Protein AF-A0AAT9IXY9-F1 (afdb_monomer_lite)

Radius of gyration: 13.85 Å; chains: 1; bounding box: 30×18×45 Å

Sequence (81 aa):
MSKHITDFAQTWVLENINAGPYDPGERIVSGHVEQLKADAAVAGISEDDLEEYVGDLHDYIAEALEEATDNEVDRRASKDD

pLDDT: mean 89.11, std 9.28, range [52.28, 96.81]

Foldseek 3Di:
DQVVLVVLLVVLLVVPAAADDLPPDPVVLVVSLVVSQVVCVVVVHHPVNNCVRQNDSSVSSNVSNVVNNVVVVVVVVVVVD

Structure (mmCIF, N/CA/C/O backbone):
data_AF-A0AAT9IXY9-F1
#
_entry.id   AF-A0AAT9IXY9-F1
#
loop_
_atom_site.group_PDB
_atom_site.id
_atom_site.type_symbol
_atom_site.label_atom_id
_atom_site.label_alt_id
_atom_site.label_comp_id
_atom_site.label_asym_id
_atom_site.label_entity_id
_atom_site.label_seq_id
_atom_site.pdbx_PDB_ins_code
_atom_site.Cartn_x
_atom_site.Cartn_y
_atom_site.Cartn_z
_atom_site.occupancy
_atom_site.B_iso_or_equiv
_atom_site.auth_seq_id
_atom_site.auth_comp_id
_atom_site.auth_asym_id
_atom_site.auth_atom_id
_atom_site.pdbx_PDB_model_num
ATOM 1 N N . MET A 1 1 ? -16.945 0.256 5.868 1.00 59.25 1 MET A N 1
ATOM 2 C CA . MET A 1 1 ? -15.515 0.421 6.165 1.00 59.25 1 MET A CA 1
ATOM 3 C C . MET A 1 1 ? -14.726 0.148 4.898 1.00 59.25 1 MET A C 1
ATOM 5 O O . MET A 1 1 ? -14.502 1.134 4.221 1.00 59.25 1 MET A O 1
ATOM 9 N N . SER A 1 2 ? -14.419 -1.090 4.508 1.00 77.00 2 SER A N 1
ATOM 10 C CA . SER A 1 2 ? -13.925 -1.529 3.177 1.00 77.00 2 SER A CA 1
ATOM 11 C C . SER A 1 2 ? -13.363 -0.461 2.225 1.00 77.00 2 SER A C 1
ATOM 13 O O . SER A 1 2 ? -12.154 -0.320 2.110 1.00 77.00 2 SER A O 1
ATOM 15 N N . LYS A 1 3 ? -14.222 0.340 1.573 1.00 85.94 3 LYS A N 1
ATOM 16 C CA . LYS A 1 3 ? -13.795 1.331 0.572 1.00 85.94 3 LYS A CA 1
ATOM 17 C C . LYS A 1 3 ? -12.726 2.316 1.067 1.00 85.94 3 LYS A C 1
ATOM 19 O O . LYS A 1 3 ? -11.848 2.638 0.287 1.00 85.94 3 LYS A O 1
ATOM 24 N N . HIS A 1 4 ? -12.778 2.779 2.320 1.00 90.75 4 HIS A N 1
ATOM 25 C CA . HIS A 1 4 ? -11.758 3.716 2.823 1.00 90.75 4 HIS A CA 1
ATOM 26 C C . HIS A 1 4 ? -10.384 3.061 3.041 1.00 90.75 4 HIS A C 1
ATOM 28 O O . HIS A 1 4 ? -9.379 3.744 2.918 1.00 90.75 4 HIS A O 1
ATOM 34 N N . ILE A 1 5 ? -10.337 1.754 3.331 1.00 92.75 5 ILE A N 1
ATOM 35 C CA . ILE A 1 5 ? -9.082 1.019 3.566 1.00 92.75 5 ILE A CA 1
ATOM 36 C C . ILE A 1 5 ? -8.417 0.712 2.232 1.00 92.75 5 ILE A C 1
ATOM 38 O O . ILE A 1 5 ? -7.234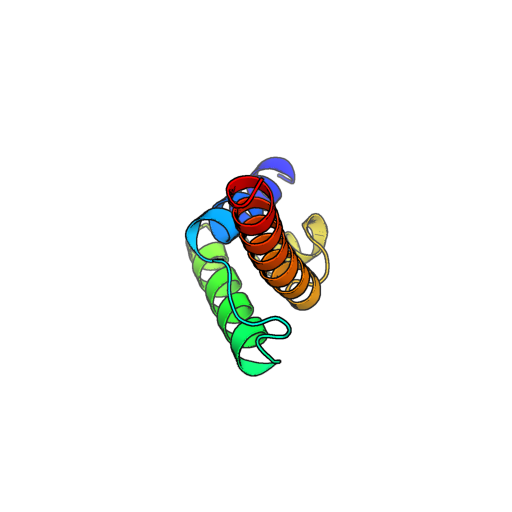 0.980 2.056 1.00 92.75 5 ILE A O 1
ATOM 42 N N . THR A 1 6 ? -9.196 0.231 1.261 1.00 92.25 6 THR A N 1
ATOM 43 C CA . THR A 1 6 ? -8.683 -0.007 -0.089 1.00 92.25 6 THR A CA 1
ATOM 44 C C . THR A 1 6 ? -8.242 1.298 -0.763 1.00 92.25 6 THR A C 1
ATOM 46 O O . THR A 1 6 ? -7.207 1.321 -1.416 1.00 92.25 6 THR A O 1
ATOM 49 N N . ASP A 1 7 ? -8.990 2.394 -0.584 1.00 94.81 7 ASP A N 1
ATOM 50 C CA . ASP A 1 7 ? -8.633 3.722 -1.111 1.00 94.81 7 ASP A CA 1
ATOM 51 C C . ASP A 1 7 ? -7.358 4.273 -0.459 1.00 94.81 7 ASP A C 1
ATOM 53 O O . ASP A 1 7 ? -6.482 4.778 -1.160 1.00 94.81 7 ASP A O 1
ATOM 57 N N . PHE A 1 8 ? -7.205 4.089 0.858 1.00 95.31 8 PHE A N 1
ATOM 58 C CA . PHE A 1 8 ? -5.967 4.408 1.565 1.00 95.31 8 PHE A CA 1
ATOM 59 C C . PHE A 1 8 ? -4.780 3.615 1.007 1.00 95.31 8 PHE A C 1
ATOM 61 O O . PHE A 1 8 ? -3.775 4.218 0.649 1.00 95.31 8 PHE A O 1
ATOM 68 N N . ALA A 1 9 ? -4.900 2.289 0.881 1.00 94.56 9 ALA A N 1
ATOM 69 C CA . ALA A 1 9 ? -3.816 1.436 0.395 1.00 94.56 9 ALA A CA 1
ATOM 70 C C . ALA A 1 9 ? -3.406 1.785 -1.046 1.00 94.56 9 ALA A C 1
ATOM 72 O O . ALA A 1 9 ? -2.220 1.957 -1.321 1.00 94.56 9 ALA A O 1
ATOM 73 N N . GLN A 1 10 ? -4.381 1.983 -1.941 1.00 93.75 10 GLN A N 1
ATOM 74 C CA . GLN A 1 10 ? -4.117 2.395 -3.323 1.00 93.75 10 GLN A CA 1
ATOM 75 C C . GLN A 1 10 ? -3.455 3.772 -3.388 1.00 93.75 10 GLN A C 1
ATOM 77 O O . GLN A 1 10 ? -2.488 3.956 -4.124 1.00 93.75 10 GLN A O 1
ATOM 82 N N . THR A 1 11 ? -3.949 4.737 -2.608 1.00 95.44 11 THR A N 1
ATOM 83 C CA . THR A 1 11 ? -3.359 6.081 -2.551 1.00 95.44 11 THR A CA 1
ATOM 84 C C . THR A 1 11 ? -1.929 6.017 -2.028 1.00 95.44 11 THR A C 1
ATOM 86 O O . THR A 1 11 ? -1.028 6.582 -2.640 1.00 95.44 11 THR A O 1
ATOM 89 N N . TRP A 1 12 ? -1.695 5.255 -0.959 1.00 96.06 12 TRP A N 1
ATOM 90 C CA . TRP A 1 12 ? -0.367 5.083 -0.386 1.00 96.06 12 TRP A CA 1
ATOM 91 C C . TRP A 1 12 ? 0.604 4.468 -1.398 1.00 96.06 12 TRP A C 1
ATOM 93 O O . TRP A 1 12 ? 1.720 4.964 -1.542 1.00 96.06 12 TRP A O 1
ATOM 103 N N . VAL A 1 13 ? 0.177 3.442 -2.145 1.00 94.56 13 VAL A N 1
ATOM 104 C CA . VAL A 1 13 ? 0.980 2.841 -3.219 1.00 94.56 13 VAL A CA 1
ATOM 105 C C . VAL A 1 13 ? 1.336 3.877 -4.282 1.00 94.56 13 VAL A C 1
ATOM 107 O O . VAL A 1 13 ? 2.507 4.009 -4.618 1.00 94.56 13 VAL A O 1
ATOM 110 N N . LEU A 1 14 ? 0.370 4.661 -4.762 1.00 92.75 14 LEU A N 1
ATOM 111 C CA . LEU A 1 14 ? 0.617 5.697 -5.772 1.00 92.75 14 LEU A CA 1
ATOM 112 C C . LE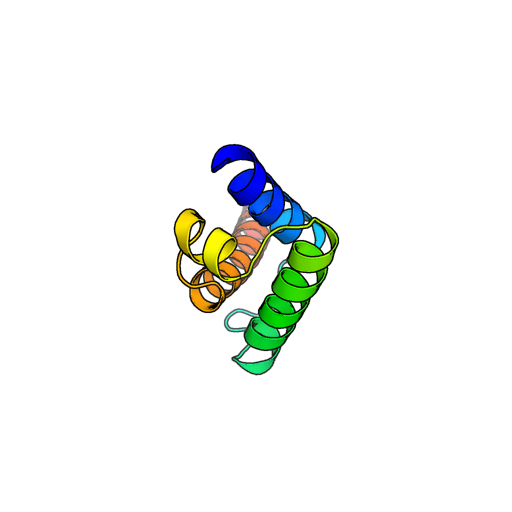U A 1 14 ? 1.608 6.774 -5.304 1.00 92.75 14 LEU A C 1
ATOM 114 O O . LEU A 1 14 ? 2.337 7.334 -6.121 1.00 92.75 14 LEU A O 1
ATOM 118 N N . GLU A 1 15 ? 1.623 7.089 -4.009 1.00 94.06 15 GLU A N 1
ATOM 119 C CA . GLU A 1 15 ? 2.511 8.107 -3.441 1.00 94.06 15 GLU A CA 1
ATOM 120 C C . GLU A 1 15 ? 3.915 7.572 -3.116 1.00 94.06 15 GLU A C 1
ATOM 122 O O . GLU A 1 15 ? 4.895 8.315 -3.229 1.00 94.06 15 GLU A O 1
ATOM 127 N N . ASN A 1 16 ? 4.035 6.299 -2.727 1.00 93.06 16 ASN A N 1
ATOM 128 C CA . ASN A 1 16 ? 5.268 5.746 -2.156 1.00 93.06 16 ASN A CA 1
ATOM 129 C C . ASN A 1 16 ? 5.975 4.731 -3.061 1.00 93.06 16 ASN A C 1
ATOM 131 O O . ASN A 1 16 ? 7.196 4.575 -2.967 1.00 93.06 16 ASN A O 1
ATOM 135 N N . ILE A 1 17 ? 5.245 4.061 -3.952 1.00 93.19 17 ILE A N 1
ATOM 136 C CA . ILE A 1 17 ? 5.794 3.076 -4.880 1.00 93.19 17 ILE A CA 1
ATOM 137 C C . ILE A 1 17 ? 6.093 3.749 -6.214 1.00 93.19 17 ILE A C 1
ATOM 139 O O . ILE A 1 17 ? 5.257 4.407 -6.825 1.00 93.19 17 ILE A O 1
ATOM 143 N N . ASN A 1 18 ? 7.332 3.591 -6.665 1.00 88.12 18 ASN A N 1
ATOM 144 C CA . ASN A 1 18 ? 7.813 4.125 -7.929 1.00 88.12 18 ASN A CA 1
ATOM 145 C C . ASN A 1 18 ? 8.516 3.016 -8.709 1.00 88.12 18 ASN A C 1
ATOM 147 O O . ASN A 1 18 ? 9.019 2.061 -8.116 1.00 88.12 18 ASN A O 1
ATOM 151 N N . ALA A 1 19 ? 8.595 3.187 -10.030 1.00 84.38 19 ALA A N 1
ATOM 152 C CA . ALA A 1 19 ? 9.332 2.285 -10.905 1.00 84.38 19 ALA A CA 1
ATOM 153 C C . ALA A 1 19 ? 10.766 2.079 -10.396 1.00 84.38 19 ALA A C 1
ATOM 155 O O . ALA A 1 19 ? 11.504 3.043 -10.155 1.00 84.38 19 ALA A O 1
ATOM 156 N N . GLY A 1 20 ? 11.152 0.817 -10.243 1.00 78.94 20 GLY A N 1
ATOM 157 C CA . GLY A 1 20 ? 12.408 0.417 -9.630 1.00 78.94 20 GLY A CA 1
ATOM 158 C C . GLY A 1 20 ? 13.125 -0.664 -10.438 1.00 78.94 20 GLY A C 1
ATOM 159 O O . GLY A 1 20 ? 12.852 -0.854 -11.623 1.00 78.94 20 GLY A O 1
ATOM 160 N N . PRO A 1 21 ? 14.106 -1.355 -9.839 1.00 73.75 21 PRO A N 1
ATOM 161 C CA . PRO A 1 21 ? 14.621 -2.589 -10.416 1.00 73.75 21 PRO A CA 1
ATOM 162 C C . PRO A 1 21 ? 13.533 -3.675 -10.413 1.00 73.75 21 PRO A C 1
ATOM 164 O O . PRO A 1 21 ? 12.814 -3.818 -9.425 1.00 73.75 21 PRO A O 1
ATOM 167 N N . TYR A 1 22 ? 13.472 -4.472 -11.486 1.00 65.88 22 TYR A N 1
ATOM 168 C CA . TYR A 1 22 ? 12.752 -5.747 -11.468 1.00 65.88 22 TYR A CA 1
ATOM 169 C C . TYR A 1 22 ? 13.343 -6.618 -10.365 1.00 65.88 22 TYR A C 1
ATOM 171 O O . TYR A 1 22 ? 14.556 -6.836 -10.347 1.00 65.88 22 TYR A O 1
ATOM 179 N N . ASP A 1 23 ? 12.487 -7.084 -9.461 1.00 74.25 23 ASP A N 1
ATOM 180 C CA . ASP A 1 23 ? 12.875 -7.761 -8.225 1.00 74.25 23 ASP A CA 1
ATOM 181 C C . ASP A 1 23 ? 13.683 -6.842 -7.278 1.00 74.25 23 ASP A C 1
ATOM 183 O O . ASP A 1 23 ? 14.910 -6.930 -7.156 1.00 74.25 23 ASP A O 1
ATOM 187 N N . PRO A 1 24 ? 13.007 -5.908 -6.583 1.00 77.50 24 PRO A N 1
ATOM 188 C CA . PRO A 1 24 ? 13.661 -4.995 -5.645 1.00 77.50 24 PRO A CA 1
ATOM 189 C C . PRO A 1 24 ? 14.241 -5.719 -4.416 1.00 77.50 24 PRO A C 1
ATOM 191 O O . PRO A 1 24 ? 15.024 -5.143 -3.652 1.00 77.50 24 PRO A O 1
ATOM 194 N N . GLY A 1 25 ? 13.906 -6.999 -4.254 1.00 87.31 25 GLY A N 1
ATOM 195 C CA . GLY A 1 25 ? 14.359 -7.864 -3.185 1.00 87.31 25 GLY A CA 1
ATOM 196 C C . GLY A 1 25 ? 13.582 -7.668 -1.887 1.00 87.31 25 GLY A C 1
ATOM 197 O O . GLY A 1 25 ? 13.064 -6.593 -1.575 1.00 87.31 25 GLY A O 1
ATOM 198 N N . GLU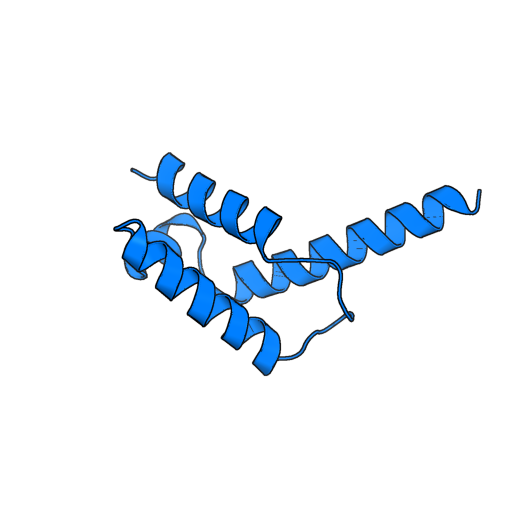 A 1 26 ? 13.590 -8.727 -1.081 1.00 89.75 26 GLU A N 1
ATOM 199 C CA . GLU A 1 26 ? 12.886 -8.860 0.202 1.00 89.75 26 GLU A CA 1
ATOM 200 C C . GLU A 1 26 ? 13.017 -7.628 1.115 1.00 89.75 26 GLU A C 1
ATOM 202 O O . GLU A 1 26 ? 12.053 -7.146 1.702 1.00 89.75 26 GLU A O 1
ATOM 207 N N . ARG A 1 27 ? 14.221 -7.047 1.199 1.00 90.50 27 ARG A N 1
ATOM 208 C CA . ARG A 1 27 ? 14.484 -5.904 2.083 1.00 90.50 27 ARG A CA 1
ATOM 209 C C . ARG A 1 27 ? 13.711 -4.645 1.682 1.00 90.50 27 ARG A C 1
ATOM 211 O O . ARG A 1 27 ? 13.360 -3.861 2.558 1.00 90.50 27 ARG A O 1
ATOM 218 N N . ILE A 1 28 ? 13.512 -4.414 0.384 1.00 90.50 28 ILE A N 1
ATOM 219 C CA . ILE A 1 28 ? 12.783 -3.236 -0.099 1.00 90.50 28 ILE A CA 1
ATOM 220 C C . ILE A 1 28 ? 11.284 -3.440 0.107 1.00 90.50 28 ILE A C 1
ATOM 222 O O . ILE A 1 28 ? 10.638 -2.556 0.666 1.00 90.50 28 ILE A O 1
ATOM 226 N N . VAL A 1 29 ? 10.763 -4.615 -0.262 1.00 92.75 29 VAL A N 1
ATOM 227 C CA . VAL A 1 29 ? 9.346 -4.962 -0.067 1.00 92.75 29 VAL A CA 1
ATOM 228 C C . VAL A 1 29 ? 8.978 -4.864 1.412 1.00 92.75 29 VAL A C 1
ATOM 230 O O . VAL A 1 29 ? 8.099 -4.088 1.777 1.00 92.75 29 VAL A O 1
ATOM 233 N N . SER A 1 30 ? 9.735 -5.538 2.283 1.00 94.50 30 SER A N 1
ATOM 234 C CA . SER A 1 30 ? 9.537 -5.483 3.736 1.00 94.50 30 SER A CA 1
ATOM 235 C C . SER A 1 30 ? 9.587 -4.050 4.282 1.00 94.50 30 SER A C 1
ATOM 237 O O . SER A 1 30 ? 8.762 -3.679 5.112 1.00 94.50 30 SER A O 1
ATOM 239 N N . GLY A 1 31 ? 10.506 -3.214 3.787 1.00 95.19 31 GLY A N 1
ATOM 240 C CA . GLY A 1 31 ? 10.606 -1.816 4.210 1.00 95.19 31 GLY A CA 1
ATOM 241 C C . GLY A 1 31 ? 9.370 -0.984 3.854 1.00 95.19 31 GLY A C 1
ATOM 242 O O . GLY A 1 31 ? 8.916 -0.184 4.670 1.00 95.19 31 GLY A O 1
ATOM 243 N N . HIS A 1 32 ? 8.794 -1.189 2.668 1.00 95.44 32 HIS A N 1
ATOM 244 C CA . HIS A 1 32 ? 7.545 -0.534 2.275 1.00 95.44 32 HIS A CA 1
ATOM 245 C C . HIS A 1 32 ? 6.341 -1.072 3.051 1.00 95.44 32 HIS A C 1
ATOM 247 O O . HIS A 1 32 ? 5.493 -0.283 3.456 1.00 95.44 32 HIS A O 1
ATOM 253 N N . VAL A 1 33 ? 6.291 -2.376 3.332 1.00 96.06 33 VAL A N 1
ATOM 254 C CA . VAL A 1 33 ? 5.245 -2.973 4.176 1.00 96.06 33 VAL A CA 1
ATOM 255 C C . VAL A 1 33 ? 5.253 -2.357 5.577 1.00 96.06 33 VAL A C 1
ATOM 257 O O . VAL A 1 33 ? 4.201 -1.975 6.087 1.00 96.06 33 VAL A O 1
ATOM 260 N N . GLU A 1 34 ? 6.425 -2.212 6.203 1.00 96.44 34 GLU A N 1
ATOM 261 C CA . GLU A 1 34 ? 6.534 -1.573 7.521 1.00 96.44 34 GLU A CA 1
ATOM 262 C C . GLU A 1 34 ? 6.078 -0.106 7.497 1.00 96.44 34 GLU A C 1
ATOM 264 O O . GLU A 1 34 ? 5.417 0.346 8.435 1.00 96.44 34 GLU A O 1
ATOM 269 N N . GLN A 1 35 ? 6.381 0.633 6.424 1.00 96.19 35 GLN A N 1
ATOM 270 C CA . GLN A 1 35 ? 5.910 2.011 6.262 1.00 96.19 35 GLN A CA 1
ATOM 271 C C . GLN A 1 35 ? 4.392 2.080 6.065 1.00 96.19 35 GLN A C 1
ATOM 273 O O . GLN A 1 35 ? 3.734 2.830 6.780 1.00 96.19 35 GLN A O 1
ATOM 278 N N . LEU A 1 36 ? 3.825 1.245 5.188 1.00 96.25 36 LEU A N 1
ATOM 279 C CA . LEU A 1 36 ? 2.379 1.164 4.971 1.00 96.25 36 LEU A CA 1
ATOM 280 C C . LEU A 1 36 ? 1.641 0.895 6.288 1.00 96.25 36 LEU A C 1
ATOM 282 O O . LEU A 1 36 ? 0.664 1.573 6.599 1.00 96.25 36 LEU A O 1
ATOM 286 N N . LYS A 1 37 ? 2.136 -0.052 7.094 1.00 96.00 37 LYS A N 1
ATOM 287 C CA . LYS A 1 37 ? 1.578 -0.365 8.419 1.00 96.00 37 LYS A CA 1
ATOM 288 C C . LYS A 1 37 ? 1.654 0.828 9.372 1.00 96.00 37 LYS A C 1
ATOM 290 O O . LYS A 1 37 ? 0.694 1.103 10.092 1.00 96.00 37 LYS A O 1
ATOM 295 N N . ALA A 1 38 ? 2.777 1.545 9.381 1.00 96.81 38 ALA A N 1
ATOM 296 C CA . ALA A 1 38 ? 2.956 2.719 10.229 1.00 96.81 38 ALA A CA 1
ATOM 297 C C . ALA A 1 38 ? 2.001 3.862 9.844 1.00 96.81 38 ALA A C 1
ATOM 299 O O . ALA A 1 38 ? 1.333 4.416 10.719 1.00 96.81 38 ALA A O 1
ATOM 300 N N . ASP A 1 39 ? 1.887 4.183 8.554 1.00 96.12 39 ASP A N 1
ATOM 301 C CA . ASP A 1 39 ? 0.976 5.220 8.058 1.00 96.12 39 ASP A CA 1
ATOM 302 C C . ASP A 1 39 ? -0.497 4.832 8.259 1.00 96.12 39 ASP A C 1
ATOM 304 O O . ASP A 1 39 ? -1.313 5.663 8.668 1.00 96.12 39 ASP A O 1
ATOM 308 N N . ALA A 1 40 ? -0.840 3.558 8.055 1.00 95.00 40 ALA A N 1
ATOM 309 C CA . ALA A 1 40 ? -2.182 3.039 8.308 1.00 95.00 40 ALA A CA 1
ATOM 310 C C . ALA A 1 40 ? -2.582 3.196 9.778 1.00 95.00 40 ALA A C 1
ATOM 312 O O . ALA A 1 40 ? -3.669 3.697 10.075 1.00 95.00 40 ALA A O 1
ATOM 313 N N . ALA A 1 41 ? -1.677 2.867 10.704 1.00 95.31 41 ALA A N 1
ATOM 314 C CA . ALA A 1 41 ? -1.914 3.041 12.133 1.00 95.31 41 ALA A CA 1
ATOM 315 C C . ALA A 1 41 ? -2.140 4.518 12.506 1.00 95.31 41 ALA A C 1
ATOM 317 O O . ALA A 1 41 ? -2.995 4.820 13.341 1.00 95.31 41 ALA A O 1
ATOM 318 N N . VAL A 1 42 ? -1.429 5.452 11.860 1.00 95.50 42 VAL A N 1
ATOM 319 C CA . VAL A 1 42 ? -1.653 6.902 12.023 1.00 95.50 42 VAL A CA 1
ATOM 320 C C . VAL A 1 42 ? -3.031 7.320 11.494 1.00 95.50 42 VAL A C 1
ATOM 322 O O . VAL A 1 42 ? -3.688 8.166 12.103 1.00 95.50 42 VAL A O 1
ATOM 325 N N . ALA A 1 43 ? -3.501 6.699 10.411 1.00 93.06 43 ALA A N 1
ATOM 326 C CA . ALA A 1 43 ? -4.844 6.893 9.861 1.00 93.06 43 ALA A CA 1
ATOM 327 C C . ALA A 1 43 ? -5.957 6.186 10.667 1.00 93.06 43 ALA A C 1
ATOM 329 O O . ALA A 1 43 ? -7.140 6.370 10.374 1.00 93.06 43 ALA A O 1
ATOM 330 N N . GLY A 1 44 ? -5.604 5.409 11.698 1.00 95.06 44 GLY A N 1
ATOM 331 C CA . GLY A 1 44 ? -6.547 4.642 12.514 1.00 95.06 44 GLY A CA 1
ATOM 332 C C . GLY A 1 44 ? -7.020 3.338 11.865 1.00 95.06 44 GLY A C 1
ATOM 333 O O . GLY A 1 44 ? -8.055 2.809 12.265 1.00 95.06 44 GLY A O 1
ATOM 334 N N . ILE A 1 45 ? -6.281 2.834 10.875 1.00 94.94 45 ILE A N 1
ATOM 335 C CA . ILE A 1 45 ? -6.515 1.554 10.206 1.00 94.94 45 ILE A CA 1
ATOM 336 C C . ILE A 1 45 ? -5.580 0.515 10.831 1.00 94.94 45 ILE A C 1
ATOM 338 O O . ILE A 1 45 ? -4.376 0.742 10.951 1.00 94.94 45 ILE A O 1
ATOM 342 N N . SER A 1 46 ? -6.133 -0.622 11.250 1.00 94.12 46 SER A N 1
ATOM 343 C CA . SER A 1 46 ? -5.336 -1.714 11.817 1.00 94.12 46 SER A CA 1
ATOM 344 C C . SER A 1 46 ? -4.701 -2.561 10.714 1.00 94.12 46 SER A C 1
ATOM 346 O O . SER A 1 46 ? -5.209 -2.617 9.598 1.00 94.12 46 SER A O 1
ATOM 348 N N . GLU A 1 47 ? -3.623 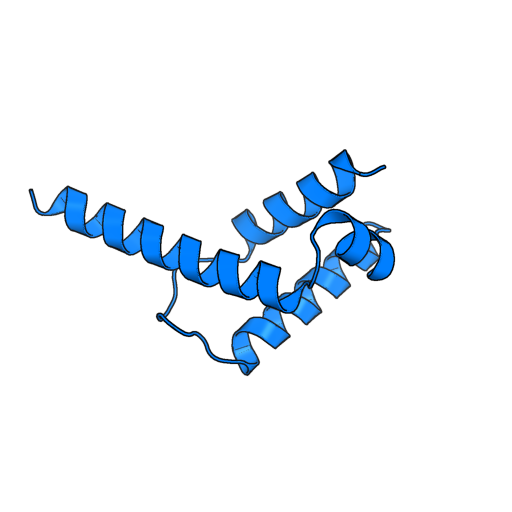-3.270 11.044 1.00 93.69 47 GLU A N 1
ATOM 349 C CA . GLU A 1 47 ? -3.016 -4.266 10.148 1.00 93.69 47 GLU A CA 1
ATOM 350 C C . GLU A 1 47 ? -4.030 -5.339 9.718 1.00 93.69 47 GLU A C 1
ATOM 352 O O . GLU A 1 47 ? -4.158 -5.605 8.532 1.00 93.69 47 GLU A O 1
ATOM 357 N N . ASP A 1 48 ? -4.816 -5.863 10.663 1.00 93.88 48 ASP A N 1
ATOM 358 C CA . ASP A 1 48 ? -5.848 -6.883 10.412 1.00 93.88 48 ASP A CA 1
ATOM 359 C C . ASP A 1 48 ? -6.928 -6.379 9.432 1.00 93.88 48 ASP A C 1
ATOM 361 O O . ASP A 1 48 ? -7.324 -7.080 8.508 1.00 93.88 48 ASP A O 1
ATOM 365 N N . ASP A 1 49 ? -7.346 -5.114 9.583 1.00 94.31 49 ASP A N 1
ATOM 366 C CA . ASP A 1 49 ? -8.257 -4.438 8.651 1.00 94.31 49 ASP A CA 1
ATOM 367 C C . ASP A 1 49 ? -7.624 -4.326 7.258 1.00 94.31 49 ASP A C 1
ATOM 369 O O . ASP A 1 49 ? -8.270 -4.609 6.254 1.00 94.31 49 ASP A O 1
ATOM 373 N N . LEU A 1 50 ? -6.358 -3.915 7.173 1.00 92.94 50 LEU A N 1
ATOM 374 C CA . LEU A 1 50 ? -5.633 -3.856 5.907 1.00 92.94 50 LEU A CA 1
ATOM 375 C C . LEU A 1 50 ? -5.609 -5.231 5.227 1.00 92.94 50 LEU A C 1
ATOM 377 O O . LEU A 1 50 ?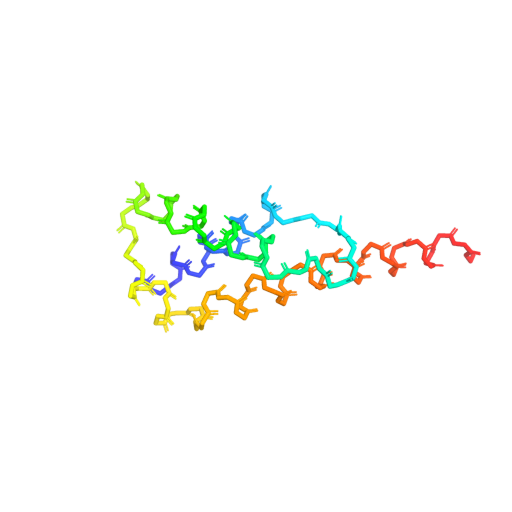 -6.076 -5.350 4.095 1.00 92.94 50 LEU A O 1
ATOM 381 N N . GLU A 1 51 ? -5.140 -6.262 5.925 1.00 94.00 51 GLU A N 1
ATOM 382 C CA . GLU A 1 51 ? -5.027 -7.620 5.387 1.00 94.00 51 GLU A CA 1
ATOM 383 C C . GLU A 1 51 ? -6.389 -8.233 5.021 1.00 94.00 51 GLU A C 1
ATOM 385 O O . GLU A 1 51 ? -6.494 -8.942 4.019 1.00 94.00 51 GLU A O 1
ATOM 390 N N . GLU A 1 52 ? -7.465 -7.903 5.748 1.00 94.50 52 GLU A N 1
ATOM 391 C CA . GLU A 1 52 ? -8.835 -8.312 5.402 1.00 94.50 52 GLU A CA 1
ATOM 392 C C . GLU A 1 52 ? -9.264 -7.791 4.018 1.00 94.50 52 GLU A C 1
ATOM 394 O O . GLU A 1 52 ? -9.967 -8.494 3.283 1.00 94.50 52 GLU A O 1
ATOM 399 N N . TYR A 1 53 ? -8.860 -6.570 3.645 1.00 92.62 53 TYR A N 1
ATOM 400 C CA . TYR A 1 53 ? -9.338 -5.915 2.420 1.00 92.62 53 TYR A CA 1
ATOM 401 C C . TYR A 1 53 ? -8.366 -5.947 1.244 1.00 92.62 53 TYR A C 1
ATOM 403 O O . TYR A 1 53 ? -8.837 -5.926 0.104 1.00 92.62 53 TYR A O 1
ATOM 411 N N . VAL A 1 54 ? -7.053 -5.949 1.484 1.00 91.75 54 VAL A N 1
ATOM 412 C CA . VAL A 1 54 ? -6.040 -5.980 0.413 1.00 91.75 54 VAL A CA 1
ATOM 413 C C . VAL A 1 54 ? -5.323 -7.323 0.295 1.00 91.75 54 VAL A C 1
ATOM 415 O O . VAL A 1 54 ? -4.634 -7.544 -0.695 1.00 91.75 54 VAL A O 1
ATOM 418 N N . GLY A 1 55 ? -5.543 -8.243 1.236 1.00 92.88 55 GLY A N 1
ATOM 419 C CA . GLY A 1 55 ? -4.823 -9.510 1.298 1.00 92.88 55 GLY A CA 1
ATOM 420 C C . GLY A 1 55 ? -3.443 -9.352 1.931 1.00 92.88 55 GLY A C 1
ATOM 421 O O . GLY A 1 55 ? -3.200 -8.416 2.691 1.00 92.88 55 GLY A O 1
ATOM 422 N N . ASP A 1 56 ? -2.543 -10.284 1.627 1.00 95.44 56 ASP A N 1
ATOM 423 C CA . ASP A 1 56 ? -1.184 -10.260 2.163 1.00 95.44 56 ASP A CA 1
ATOM 424 C C . ASP A 1 56 ? -0.461 -8.971 1.735 1.00 95.44 56 ASP A C 1
ATOM 426 O O . ASP A 1 56 ? -0.341 -8.658 0.548 1.00 95.44 56 ASP A O 1
ATOM 430 N N . LEU A 1 57 ? -0.009 -8.190 2.721 1.00 94.44 57 LEU A N 1
ATOM 431 C CA . LEU A 1 57 ? 0.597 -6.881 2.466 1.00 94.44 57 LEU A CA 1
ATOM 432 C C . LEU A 1 57 ? 1.929 -6.988 1.731 1.00 94.44 57 LEU A C 1
ATOM 434 O O . LEU A 1 57 ? 2.318 -6.050 1.037 1.00 94.44 57 LEU A O 1
ATOM 438 N N . HIS A 1 58 ? 2.640 -8.099 1.898 1.00 94.31 58 HIS A N 1
ATOM 439 C CA . HIS A 1 58 ? 3.899 -8.332 1.215 1.00 94.31 58 HIS A CA 1
ATOM 440 C C . HIS A 1 58 ? 3.667 -8.582 -0.270 1.00 94.31 58 HIS A C 1
ATOM 442 O O . HIS A 1 58 ? 4.232 -7.851 -1.085 1.00 94.31 58 HIS A O 1
ATOM 448 N N . ASP A 1 59 ? 2.764 -9.508 -0.607 1.00 94.38 59 ASP A N 1
ATOM 449 C CA . ASP A 1 59 ? 2.356 -9.756 -1.996 1.00 94.38 59 ASP A CA 1
ATOM 450 C C . ASP A 1 59 ? 1.784 -8.482 -2.638 1.00 94.38 59 ASP A C 1
ATOM 452 O O . ASP A 1 59 ? 2.159 -8.128 -3.755 1.00 94.38 59 ASP A O 1
ATOM 456 N N . TYR A 1 60 ? 0.951 -7.733 -1.908 1.00 94.88 60 TYR A N 1
ATOM 457 C CA . TYR A 1 60 ? 0.364 -6.481 -2.392 1.00 94.88 60 TYR A CA 1
ATOM 458 C C . TYR A 1 60 ? 1.425 -5.435 -2.777 1.00 94.88 60 TYR A C 1
ATOM 460 O O . TYR A 1 60 ? 1.347 -4.810 -3.837 1.00 94.88 60 TYR A O 1
ATOM 468 N N . ILE A 1 61 ? 2.444 -5.240 -1.934 1.00 94.81 61 ILE A N 1
ATOM 469 C CA . ILE A 1 61 ? 3.534 -4.294 -2.211 1.00 94.81 61 ILE A CA 1
ATOM 470 C C . ILE A 1 61 ? 4.467 -4.813 -3.310 1.00 94.81 61 ILE A C 1
ATOM 472 O O . ILE A 1 61 ? 4.948 -4.019 -4.122 1.00 94.81 61 ILE A O 1
ATOM 476 N N . ALA A 1 62 ? 4.736 -6.119 -3.349 1.00 93.06 62 ALA A N 1
ATOM 477 C CA . ALA A 1 62 ? 5.555 -6.727 -4.390 1.00 93.06 62 ALA A CA 1
ATOM 478 C C . ALA A 1 62 ? 4.917 -6.552 -5.779 1.00 93.06 62 ALA A C 1
ATOM 480 O O . ALA A 1 62 ? 5.594 -6.086 -6.698 1.00 93.06 62 ALA A O 1
ATOM 481 N N . GLU A 1 63 ? 3.615 -6.828 -5.905 1.00 92.75 63 GLU A N 1
ATOM 482 C CA . GLU A 1 63 ? 2.849 -6.630 -7.141 1.00 92.75 63 GLU A CA 1
ATOM 483 C C . GLU A 1 63 ? 2.839 -5.153 -7.561 1.00 92.75 63 GLU A C 1
ATOM 485 O O . GLU A 1 63 ? 3.108 -4.834 -8.717 1.00 92.75 63 GLU A O 1
ATOM 490 N N . ALA A 1 64 ? 2.638 -4.229 -6.616 1.00 93.38 64 ALA A N 1
ATOM 491 C CA . ALA A 1 64 ? 2.675 -2.796 -6.902 1.00 93.38 64 ALA A CA 1
ATOM 492 C C . ALA A 1 64 ? 4.040 -2.314 -7.435 1.00 93.38 64 ALA A C 1
ATOM 494 O O . ALA A 1 64 ? 4.102 -1.457 -8.320 1.00 93.38 64 ALA A O 1
ATOM 495 N N . LEU A 1 65 ? 5.146 -2.841 -6.898 1.00 92.00 65 LEU A N 1
ATOM 496 C CA . LEU A 1 65 ? 6.505 -2.522 -7.358 1.00 92.00 65 LEU A CA 1
ATOM 497 C C . LEU A 1 65 ? 6.776 -3.073 -8.763 1.00 92.00 65 LEU A C 1
ATOM 499 O O . LEU A 1 65 ? 7.415 -2.392 -9.576 1.00 92.00 65 LEU A O 1
ATOM 503 N N . GLU A 1 66 ? 6.292 -4.281 -9.051 1.00 91.38 66 GLU A N 1
ATOM 504 C CA . GLU A 1 66 ? 6.350 -4.876 -10.387 1.00 91.38 66 GLU A CA 1
ATOM 505 C C . GLU A 1 66 ? 5.537 -4.041 -11.383 1.00 91.38 66 GLU A C 1
ATOM 507 O O . GLU A 1 66 ? 6.094 -3.571 -12.374 1.00 91.38 66 GLU A O 1
ATOM 512 N N . GLU A 1 67 ? 4.276 -3.731 -11.070 1.00 91.00 67 GLU A N 1
ATOM 513 C CA . GLU A 1 67 ? 3.386 -2.948 -11.934 1.00 91.00 67 GLU A CA 1
ATOM 514 C C . GLU A 1 67 ? 3.934 -1.538 -12.210 1.00 91.00 67 GLU A C 1
ATOM 516 O O . GLU A 1 67 ? 3.904 -1.054 -13.347 1.00 91.00 67 GLU A O 1
ATOM 521 N N . ALA A 1 68 ? 4.481 -0.861 -11.195 1.00 90.25 68 ALA A N 1
ATOM 522 C CA . ALA A 1 68 ? 5.112 0.444 -11.377 1.00 90.25 68 ALA A CA 1
ATOM 523 C C . ALA A 1 68 ? 6.316 0.367 -12.330 1.00 90.25 68 ALA A C 1
ATOM 525 O O . ALA A 1 68 ? 6.559 1.292 -13.111 1.00 90.25 68 ALA A O 1
ATOM 526 N N . THR A 1 69 ? 7.063 -0.736 -12.278 1.00 88.75 69 THR A N 1
ATOM 527 C CA . THR A 1 69 ? 8.225 -0.971 -13.137 1.00 88.75 69 THR A CA 1
ATOM 528 C C . THR A 1 69 ? 7.801 -1.310 -14.567 1.00 88.75 69 THR A C 1
ATOM 530 O O . THR A 1 69 ? 8.317 -0.693 -15.502 1.00 88.75 69 THR A O 1
ATOM 533 N N . ASP A 1 70 ? 6.815 -2.192 -14.748 1.00 88.44 70 ASP A N 1
ATOM 534 C CA . ASP A 1 70 ? 6.244 -2.546 -16.053 1.00 88.44 70 ASP A CA 1
ATOM 535 C C . ASP A 1 70 ? 5.665 -1.327 -16.776 1.00 88.44 70 ASP A C 1
ATOM 537 O O . ASP A 1 70 ? 5.981 -1.082 -17.942 1.00 88.44 70 ASP A O 1
ATOM 541 N N . ASN A 1 71 ? 4.908 -0.486 -16.068 1.00 87.69 71 ASN A N 1
ATOM 542 C CA . ASN A 1 71 ? 4.363 0.749 -16.634 1.00 87.69 71 ASN A CA 1
ATOM 543 C C . ASN A 1 71 ? 5.457 1.706 -17.136 1.00 87.69 71 ASN A C 1
ATOM 545 O O . ASN A 1 71 ? 5.291 2.366 -18.165 1.00 87.69 71 ASN A O 1
ATOM 549 N N . GLU A 1 72 ? 6.592 1.804 -16.439 1.00 86.19 72 GLU A N 1
ATOM 550 C CA . GLU A 1 72 ? 7.714 2.634 -16.891 1.00 86.19 72 GLU A CA 1
ATOM 551 C C . GLU A 1 72 ? 8.444 2.011 -18.089 1.00 86.19 72 GLU A C 1
ATOM 553 O O . GLU A 1 72 ? 8.896 2.743 -18.977 1.00 86.19 72 GLU A O 1
ATOM 558 N N . VAL A 1 73 ? 8.540 0.680 -18.159 1.00 85.38 73 VAL A N 1
ATOM 559 C CA . VAL A 1 73 ? 9.079 -0.020 -19.334 1.00 85.38 73 VAL A CA 1
ATOM 560 C C . VAL A 1 73 ? 8.194 0.206 -20.554 1.00 85.38 73 VAL A C 1
ATOM 562 O O . VAL A 1 73 ? 8.705 0.634 -21.591 1.00 85.38 73 VAL A O 1
ATOM 565 N N . ASP A 1 74 ? 6.884 -0.003 -20.432 1.00 84.75 74 ASP A N 1
ATOM 566 C CA . ASP A 1 74 ? 5.923 0.179 -21.525 1.00 84.75 74 ASP A CA 1
ATOM 567 C C . ASP A 1 74 ? 5.910 1.631 -22.029 1.00 84.75 74 ASP A C 1
ATOM 569 O O . ASP A 1 74 ? 5.977 1.901 -23.233 1.00 84.75 74 ASP A O 1
ATOM 573 N N . ARG A 1 75 ? 5.973 2.598 -21.104 1.00 79.75 75 ARG A N 1
ATOM 574 C CA . ARG A 1 75 ? 6.088 4.024 -21.433 1.00 79.75 75 ARG A CA 1
ATOM 575 C C . ARG A 1 75 ? 7.349 4.349 -22.231 1.00 79.75 75 ARG A C 1
ATOM 577 O O . ARG A 1 75 ? 7.325 5.256 -23.067 1.00 79.75 75 ARG A O 1
ATOM 584 N N . ARG A 1 76 ? 8.468 3.682 -21.938 1.00 78.56 76 ARG A N 1
ATOM 585 C CA . ARG A 1 76 ? 9.730 3.864 -22.670 1.00 78.56 76 ARG A CA 1
ATOM 586 C C . ARG A 1 76 ? 9.680 3.186 -24.031 1.00 78.56 76 ARG A C 1
ATOM 588 O O . ARG A 1 76 ? 10.075 3.819 -25.003 1.00 78.56 76 ARG A O 1
ATOM 595 N N . ALA A 1 77 ? 9.150 1.967 -24.107 1.00 79.25 77 ALA A N 1
ATOM 596 C CA . ALA A 1 77 ? 8.962 1.248 -25.365 1.00 79.25 77 ALA A CA 1
ATOM 597 C C . ALA A 1 77 ? 8.066 2.038 -26.335 1.00 79.25 77 ALA A C 1
ATOM 599 O O . ALA A 1 77 ? 8.408 2.198 -27.499 1.00 79.25 77 ALA A O 1
ATOM 600 N N . SER A 1 78 ? 6.989 2.640 -25.827 1.00 75.94 78 SER A N 1
ATOM 601 C CA . SER A 1 78 ? 6.047 3.458 -26.604 1.00 75.94 78 SER A CA 1
ATOM 602 C C . SER A 1 78 ? 6.603 4.806 -27.087 1.00 75.94 78 SER A C 1
ATOM 604 O O . SER A 1 78 ? 5.951 5.490 -27.872 1.00 75.94 78 SER A O 1
ATOM 606 N N . LYS A 1 79 ? 7.764 5.251 -26.585 1.00 67.88 79 LYS A N 1
ATOM 607 C CA . LYS A 1 79 ? 8.414 6.508 -27.005 1.00 67.88 79 LYS A CA 1
ATOM 608 C C . LYS A 1 79 ? 9.479 6.317 -28.085 1.00 67.88 79 LYS A C 1
ATOM 610 O O . LYS A 1 79 ? 9.934 7.322 -28.628 1.00 67.88 79 LYS A O 1
ATOM 615 N N . ASP A 1 80 ? 9.890 5.078 -28.336 1.00 59.47 80 ASP A N 1
ATOM 616 C CA . ASP A 1 80 ? 10.928 4.730 -29.313 1.00 59.47 80 ASP A CA 1
ATOM 617 C C . ASP A 1 80 ? 10.340 4.335 -30.689 1.00 59.47 80 ASP A C 1
ATOM 619 O O . ASP A 1 80 ? 11.101 3.990 -31.592 1.00 59.47 80 ASP A O 1
ATOM 623 N N . ASP A 1 81 ? 9.009 4.417 -30.856 1.00 52.28 81 ASP A N 1
ATOM 624 C CA . ASP A 1 81 ? 8.263 4.157 -32.107 1.00 52.28 81 ASP A CA 1
ATOM 625 C C . ASP A 1 81 ? 7.855 5.455 -32.840 1.00 52.28 81 ASP A C 1
ATOM 627 O O . ASP A 1 81 ? 7.389 6.414 -32.171 1.00 52.28 81 ASP A O 1
#

Secondary st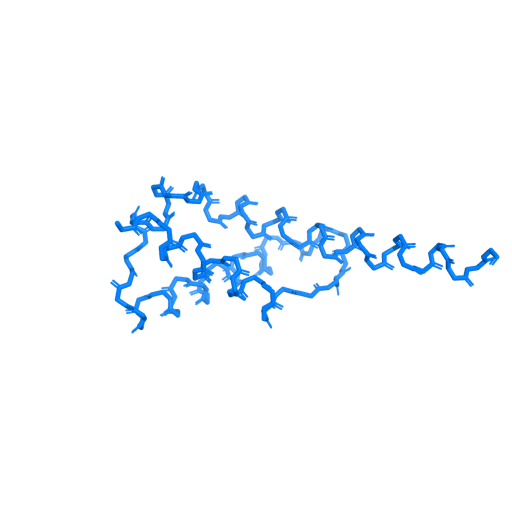ructure (DSSP, 8-state):
-THHHHHHHHHHHHHH-----SS--HHHHHHHHHHHHHHHHHTT--HHHHHHHH--HHHHHHHHHHHHHHHHHHHHHTT--